Protein AF-A0A932XAK8-F1 (afdb_monomer)

Foldseek 3Di:
DLVVCVVVVHADEDQQDPPPDDLVRSLCCCCVVSVHPDYDDPDPVSVVVSCVVVVNDDDD

Secondary structure (DSSP, 8-state):
-HHHHHTTTPPPP-----TTS-HHHHHHIIIIIT--S----SSHHHHHHHHHHHTPPPP-

Structure (mmCIF, N/CA/C/O backbone):
data_AF-A0A932XAK8-F1
#
_entry.id   AF-A0A932XAK8-F1
#
loop_
_atom_site.group_PDB
_atom_site.id
_atom_site.type_symbol
_atom_site.label_atom_id
_atom_site.label_alt_id
_atom_site.label_comp_id
_atom_site.label_asym_id
_atom_site.label_entity_id
_atom_site.label_seq_id
_atom_site.pdbx_PDB_ins_code
_atom_site.Cartn_x
_atom_site.Cartn_y
_atom_site.Cartn_z
_atom_site.occupancy
_atom_site.B_iso_or_equiv
_atom_site.auth_seq_id
_atom_site.auth_comp_id
_atom_site.auth_asym_id
_atom_site.auth_atom_id
_atom_site.pdbx_PDB_model_num
ATOM 1 N N . ILE A 1 1 ? -12.160 -11.018 7.299 1.00 85.38 1 ILE A N 1
ATOM 2 C CA . ILE A 1 1 ? -10.977 -10.629 8.113 1.00 85.38 1 ILE A CA 1
ATOM 3 C C . ILE A 1 1 ? -10.795 -9.115 8.123 1.00 85.38 1 ILE A C 1
ATOM 5 O O . ILE A 1 1 ? -10.959 -8.546 9.190 1.00 85.38 1 ILE A O 1
ATOM 9 N N . LYS A 1 2 ? -10.573 -8.453 6.974 1.00 86.56 2 LYS A N 1
ATOM 10 C CA . LYS A 1 2 ? -10.429 -6.983 6.898 1.00 86.56 2 LYS A CA 1
ATOM 11 C C . LYS A 1 2 ? -11.513 -6.212 7.666 1.00 86.56 2 LYS A C 1
ATOM 13 O O . LYS A 1 2 ? -11.179 -5.480 8.582 1.00 86.56 2 LYS A O 1
ATOM 18 N N . ALA A 1 3 ? -12.792 -6.474 7.386 1.00 90.69 3 ALA A N 1
ATOM 19 C CA . ALA A 1 3 ? -13.903 -5.807 8.078 1.00 90.69 3 ALA A CA 1
ATOM 20 C C . ALA A 1 3 ? -13.857 -5.954 9.616 1.00 90.69 3 ALA A C 1
ATOM 22 O O . ALA A 1 3 ? -14.207 -5.029 10.340 1.00 90.69 3 ALA A O 1
ATOM 23 N N . ALA A 1 4 ? -13.388 -7.099 10.125 1.00 94.06 4 ALA A N 1
ATOM 24 C CA . ALA A 1 4 ? -13.245 -7.323 11.563 1.00 94.06 4 ALA A CA 1
ATOM 25 C C . ALA A 1 4 ? -12.050 -6.559 12.163 1.00 94.06 4 ALA A C 1
ATOM 27 O O . ALA A 1 4 ? -12.132 -6.109 13.303 1.00 94.06 4 ALA A O 1
ATOM 28 N N . LEU A 1 5 ? -10.958 -6.398 11.407 1.00 91.50 5 LEU A N 1
ATOM 29 C CA . LEU A 1 5 ? -9.798 -5.597 11.811 1.00 91.50 5 LEU A CA 1
ATOM 30 C C . LEU A 1 5 ? -10.126 -4.100 11.791 1.00 91.50 5 LEU A C 1
ATOM 32 O O . LEU A 1 5 ? -9.827 -3.405 12.761 1.00 91.50 5 LEU A O 1
ATOM 36 N N . ASP A 1 6 ? -10.825 -3.638 10.751 1.00 90.44 6 ASP A N 1
ATOM 37 C CA . ASP A 1 6 ? -11.294 -2.255 10.627 1.00 90.44 6 ASP A CA 1
ATOM 38 C C . ASP A 1 6 ? -12.196 -1.877 11.815 1.00 90.44 6 ASP A C 1
ATOM 40 O O . ASP A 1 6 ? -11.976 -0.850 12.456 1.00 90.44 6 ASP A O 1
ATOM 44 N N . ALA A 1 7 ? -13.134 -2.755 12.198 1.00 95.19 7 ALA A N 1
ATOM 45 C CA . ALA A 1 7 ? -14.009 -2.566 13.363 1.00 95.19 7 ALA A CA 1
ATOM 46 C C . ALA A 1 7 ? -13.260 -2.486 14.711 1.00 95.19 7 ALA A C 1
ATOM 48 O O . ALA A 1 7 ? -13.839 -2.099 15.725 1.00 95.19 7 ALA A O 1
ATOM 49 N N . ARG A 1 8 ? -11.979 -2.868 14.741 1.00 95.31 8 ARG A N 1
ATOM 50 C CA . ARG A 1 8 ? -11.104 -2.825 15.921 1.00 95.31 8 ARG A CA 1
ATOM 51 C C . ARG A 1 8 ? -9.971 -1.804 15.785 1.00 95.31 8 ARG A C 1
ATOM 53 O O . ARG A 1 8 ? -9.113 -1.754 16.660 1.00 95.31 8 ARG A O 1
ATOM 60 N N . GLY A 1 9 ? -9.948 -1.007 14.713 1.00 90.06 9 GLY A N 1
ATOM 61 C CA . GLY A 1 9 ? -8.881 -0.038 14.448 1.00 90.06 9 GLY A CA 1
ATOM 62 C C . GLY A 1 9 ? -7.515 -0.674 14.160 1.00 90.06 9 GLY A C 1
ATOM 63 O O . GLY A 1 9 ? -6.489 -0.015 14.315 1.00 90.06 9 GLY A O 1
ATOM 64 N N . ILE A 1 10 ? -7.481 -1.949 13.760 1.00 90.00 10 ILE A N 1
ATOM 65 C CA . ILE A 1 10 ? -6.247 -2.682 13.464 1.00 90.00 10 ILE A CA 1
ATOM 66 C C . ILE A 1 10 ? -5.959 -2.577 11.967 1.00 90.00 10 ILE A C 1
ATOM 68 O O . ILE A 1 10 ? -6.811 -2.883 11.136 1.00 90.00 10 ILE A O 1
ATOM 72 N N . ALA A 1 11 ? -4.740 -2.168 11.612 1.00 84.88 11 ALA A N 1
ATOM 73 C CA . ALA A 1 11 ? -4.340 -2.053 10.216 1.00 84.88 11 ALA A CA 1
ATOM 74 C C . ALA A 1 11 ? -4.261 -3.431 9.541 1.00 84.88 11 ALA A C 1
ATOM 76 O O . ALA A 1 11 ? -3.596 -4.344 10.032 1.00 84.88 11 ALA A O 1
ATOM 77 N N . PHE A 1 12 ? -4.904 -3.563 8.382 1.00 85.69 12 PHE A N 1
ATOM 78 C CA . PHE A 1 12 ? -4.822 -4.767 7.565 1.00 85.69 12 PHE A CA 1
ATOM 79 C C . PHE A 1 12 ? -3.542 -4.756 6.719 1.00 85.69 12 PHE A C 1
ATOM 81 O O . PHE A 1 12 ? -3.281 -3.801 5.986 1.00 85.69 12 PHE A O 1
ATOM 88 N N . TYR A 1 13 ? -2.746 -5.822 6.822 1.00 85.31 13 TYR A N 1
ATOM 89 C CA . TYR A 1 13 ? -1.619 -6.085 5.929 1.00 85.31 13 TYR A CA 1
ATOM 90 C C . TYR A 1 13 ? -2.080 -7.000 4.794 1.00 85.31 13 TYR A C 1
ATOM 92 O O . TYR A 1 13 ? -2.652 -8.061 5.048 1.00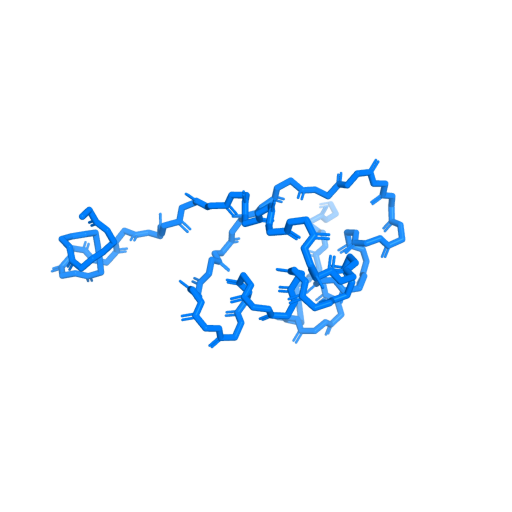 85.31 13 TYR A O 1
ATOM 100 N N . SER A 1 14 ? -1.808 -6.608 3.550 1.00 81.94 14 SER A N 1
ATOM 101 C CA . SER A 1 14 ? -2.112 -7.411 2.366 1.00 81.94 14 SER A CA 1
ATOM 102 C C . SER A 1 14 ? -1.064 -7.182 1.284 1.00 81.94 14 SER A C 1
ATOM 104 O O . SER A 1 14 ? -0.758 -6.038 0.953 1.00 81.94 14 SER A O 1
ATOM 106 N N . SER A 1 15 ? -0.545 -8.266 0.704 1.00 74.06 15 SER A N 1
ATOM 107 C CA . SER A 1 15 ? 0.206 -8.224 -0.552 1.00 74.06 15 SER A CA 1
ATOM 108 C C . SER A 1 15 ? -0.741 -8.587 -1.693 1.00 74.06 15 SER A C 1
ATOM 110 O O . SER A 1 15 ? -0.840 -9.752 -2.084 1.00 74.06 15 SER A O 1
ATOM 112 N N . TRP A 1 16 ? -1.499 -7.608 -2.191 1.00 88.38 16 TRP A N 1
ATOM 113 C CA . TRP A 1 16 ? -2.359 -7.852 -3.346 1.00 88.38 16 TRP A CA 1
ATOM 114 C C . TRP A 1 16 ? -1.498 -8.229 -4.559 1.00 88.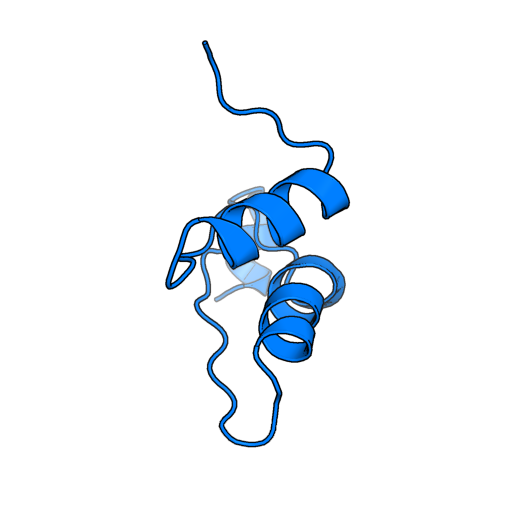38 16 TRP A C 1
ATOM 116 O O . TRP A 1 16 ? -0.550 -7.521 -4.899 1.00 88.38 16 TRP A O 1
ATOM 126 N N . ALA A 1 17 ? -1.796 -9.368 -5.183 1.00 89.62 17 ALA A N 1
ATOM 127 C CA . ALA A 1 17 ? -0.929 -9.987 -6.188 1.00 89.62 17 ALA A CA 1
ATOM 128 C C . ALA A 1 17 ? -1.713 -10.489 -7.409 1.00 89.62 17 ALA A C 1
ATOM 130 O O . ALA A 1 17 ? -1.445 -11.572 -7.922 1.00 89.62 17 ALA A O 1
ATOM 131 N N . ASP A 1 18 ? -2.687 -9.704 -7.869 1.00 92.00 18 ASP A N 1
ATOM 132 C CA .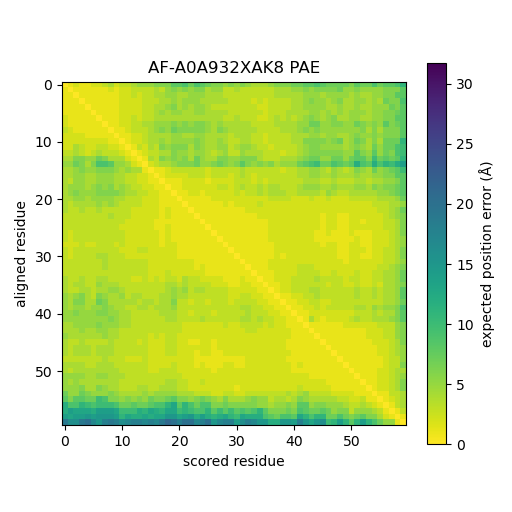 ASP A 1 18 ? -3.462 -10.032 -9.067 1.00 92.00 18 ASP A CA 1
ATOM 133 C C . ASP A 1 18 ? -2.554 -10.069 -10.319 1.00 92.00 18 ASP A C 1
ATOM 135 O O . ASP A 1 18 ? -1.958 -9.040 -10.670 1.00 92.00 18 ASP A O 1
ATOM 139 N N . PRO A 1 19 ? -2.417 -11.222 -11.007 1.00 92.38 19 PRO A N 1
ATOM 140 C CA . PRO A 1 19 ? -1.578 -11.363 -12.197 1.00 92.38 19 PRO A CA 1
ATOM 141 C C . PRO A 1 19 ? -2.016 -10.475 -13.368 1.00 92.38 19 PRO A C 1
ATOM 143 O O . PRO A 1 19 ? -1.174 -10.146 -14.198 1.00 92.38 19 PRO A O 1
ATOM 146 N N . GLY A 1 20 ? -3.284 -10.057 -13.422 1.00 96.88 20 GLY A N 1
ATOM 147 C CA . GLY A 1 20 ? -3.802 -9.137 -14.435 1.00 96.88 20 GLY A CA 1
ATOM 148 C C . GLY A 1 20 ? -3.471 -7.666 -14.175 1.00 96.88 20 GLY A C 1
ATOM 149 O O . GLY A 1 20 ? -3.672 -6.838 -15.058 1.00 96.88 20 GLY A O 1
ATOM 150 N N . MET A 1 21 ? -2.957 -7.331 -12.987 1.00 95.94 21 MET A N 1
ATOM 151 C CA . MET A 1 21 ? -2.579 -5.966 -12.624 1.00 95.94 21 MET A CA 1
ATOM 152 C C . MET A 1 21 ? -1.079 -5.724 -12.794 1.00 95.94 21 MET A C 1
ATOM 154 O O . MET A 1 21 ? -0.247 -6.546 -12.389 1.00 95.94 21 MET A O 1
ATOM 158 N N . THR A 1 22 ? -0.733 -4.541 -13.306 1.00 95.75 22 THR A N 1
ATOM 159 C CA . THR A 1 22 ? 0.632 -4.008 -13.250 1.00 95.75 22 THR A CA 1
ATOM 160 C C . THR A 1 22 ? 1.059 -3.775 -11.800 1.00 95.75 22 THR A C 1
ATOM 162 O O . THR A 1 22 ? 0.238 -3.733 -10.882 1.00 95.75 22 THR A O 1
ATOM 165 N N . MET A 1 23 ? 2.360 -3.602 -11.566 1.00 94.06 23 MET A N 1
ATOM 166 C CA . MET A 1 23 ? 2.851 -3.330 -10.213 1.00 94.06 23 MET A CA 1
ATOM 167 C C . MET A 1 23 ? 2.274 -2.029 -9.639 1.00 94.06 23 MET A C 1
ATOM 169 O O . 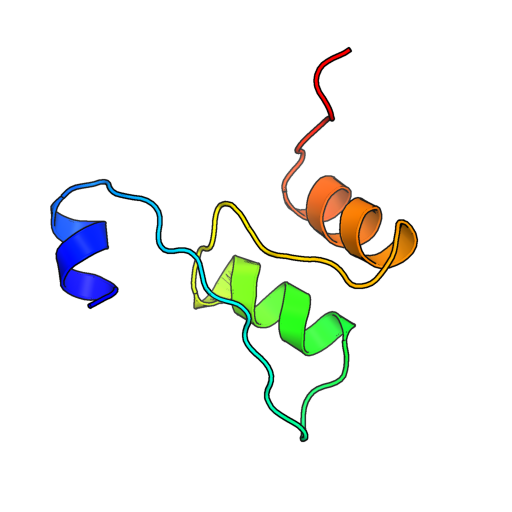MET A 1 23 ? 1.857 -2.014 -8.485 1.00 94.06 23 MET A O 1
ATOM 173 N N . GLU A 1 24 ? 2.167 -0.978 -10.454 1.00 95.31 24 GLU A N 1
ATOM 174 C CA . GLU A 1 24 ? 1.536 0.284 -10.056 1.00 95.31 24 GLU A CA 1
ATOM 175 C C . GLU A 1 24 ? 0.082 0.073 -9.626 1.00 95.31 24 GLU A C 1
ATOM 177 O O . GLU A 1 24 ? -0.289 0.438 -8.515 1.00 95.31 24 GLU A O 1
ATOM 182 N N . GLN A 1 25 ? -0.706 -0.637 -10.440 1.00 96.19 25 GLN A N 1
ATOM 183 C CA . GLN A 1 25 ? -2.097 -0.961 -10.120 1.00 96.19 25 GLN A CA 1
ATOM 184 C C . GLN A 1 25 ? -2.224 -1.769 -8.826 1.00 96.19 25 GLN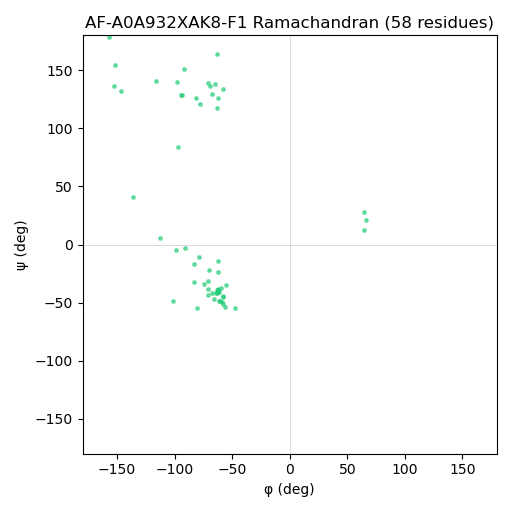 A C 1
ATOM 186 O O . GLN A 1 25 ? -3.153 -1.552 -8.054 1.00 96.19 25 GLN A O 1
ATOM 191 N N . ARG A 1 26 ? -1.289 -2.687 -8.550 1.00 94.88 26 ARG A N 1
ATOM 192 C CA . ARG A 1 26 ? -1.282 -3.445 -7.289 1.00 94.88 26 ARG A CA 1
ATOM 193 C C . ARG A 1 26 ? -0.989 -2.554 -6.090 1.00 94.88 26 ARG A C 1
ATOM 195 O O . ARG A 1 26 ? -1.621 -2.737 -5.047 1.00 94.88 26 ARG A O 1
ATOM 202 N N . VAL A 1 27 ? -0.044 -1.622 -6.214 1.00 93.69 27 VAL A N 1
ATOM 203 C CA . VAL A 1 27 ? 0.276 -0.663 -5.148 1.00 93.69 27 VAL A CA 1
ATOM 204 C C . VAL A 1 27 ? -0.911 0.267 -4.905 1.00 93.69 27 VAL A C 1
ATOM 206 O O . VAL A 1 27 ? -1.350 0.397 -3.763 1.00 93.69 27 VAL A O 1
ATOM 209 N N . ASP A 1 28 ? -1.493 0.814 -5.967 1.00 94.75 28 ASP A N 1
ATOM 210 C CA . ASP A 1 28 ? -2.668 1.682 -5.906 1.00 94.75 28 ASP A CA 1
ATOM 211 C C . ASP A 1 28 ? -3.870 0.975 -5.296 1.00 94.75 28 ASP A C 1
ATOM 213 O O . ASP A 1 28 ? -4.466 1.477 -4.350 1.00 94.75 28 ASP A O 1
ATOM 217 N N . PHE A 1 29 ? -4.187 -0.235 -5.753 1.00 94.44 29 PHE A N 1
ATOM 218 C CA . PHE A 1 29 ? -5.290 -1.007 -5.194 1.00 94.44 29 PHE A CA 1
ATOM 219 C C . PHE A 1 29 ? -5.061 -1.332 -3.713 1.00 94.44 29 PHE A C 1
ATOM 221 O O . PHE A 1 29 ? -5.976 -1.231 -2.892 1.00 94.44 29 PHE A O 1
ATOM 228 N N . SER A 1 30 ? -3.829 -1.686 -3.338 1.00 92.50 30 SER A N 1
ATOM 229 C CA . SER A 1 30 ? -3.493 -1.979 -1.943 1.00 92.50 30 SER A CA 1
ATOM 230 C C . SER A 1 30 ? -3.674 -0.752 -1.042 1.00 92.50 30 SER A C 1
ATOM 232 O O . SER A 1 30 ? -4.201 -0.876 0.065 1.00 92.50 30 SER A O 1
ATOM 234 N N . ILE A 1 31 ? -3.274 0.433 -1.502 1.00 92.38 31 ILE A N 1
ATOM 235 C CA . ILE A 1 31 ? -3.346 1.673 -0.722 1.00 92.38 31 ILE A CA 1
ATOM 236 C C . ILE A 1 31 ? -4.761 2.263 -0.748 1.00 92.38 31 ILE A C 1
ATOM 238 O O . ILE A 1 31 ? -5.349 2.472 0.310 1.00 92.38 31 ILE A O 1
ATOM 242 N N . ASP A 1 32 ? -5.323 2.496 -1.931 1.00 93.44 32 ASP A N 1
ATOM 243 C CA . ASP A 1 32 ? -6.543 3.290 -2.113 1.00 93.44 32 ASP A CA 1
ATOM 244 C C . ASP A 1 32 ? -7.819 2.474 -1.881 1.00 93.44 32 ASP A C 1
ATOM 246 O O . ASP A 1 32 ? -8.818 3.010 -1.403 1.00 93.44 32 ASP A O 1
ATOM 250 N N . VAL A 1 33 ? -7.798 1.171 -2.195 1.00 91.94 33 VAL A N 1
ATOM 251 C CA . VAL A 1 33 ? -8.978 0.296 -2.072 1.00 91.94 33 VAL A CA 1
ATOM 252 C C . VAL A 1 33 ? -8.903 -0.557 -0.810 1.00 91.94 33 VAL A C 1
ATOM 254 O O . VAL A 1 33 ? -9.858 -0.621 -0.034 1.00 91.94 33 VAL A O 1
ATOM 257 N N . LEU A 1 34 ? -7.765 -1.214 -0.567 1.00 89.69 34 LEU A N 1
ATOM 258 C CA . LEU A 1 34 ? -7.594 -2.047 0.625 1.00 89.69 34 LEU A CA 1
ATOM 259 C C . LEU A 1 34 ? -7.190 -1.240 1.866 1.00 89.69 34 LEU A C 1
ATOM 261 O O . LEU A 1 34 ? -7.345 -1.752 2.974 1.00 89.69 34 LEU A O 1
ATOM 265 N N . GLY A 1 35 ? -6.714 -0.000 1.726 1.00 89.81 35 GLY A N 1
ATOM 266 C CA . GLY A 1 35 ? -6.358 0.844 2.869 1.00 89.81 35 GLY A CA 1
ATOM 267 C C . GLY A 1 35 ? -5.186 0.303 3.690 1.00 89.81 35 GLY A C 1
ATOM 268 O O . GLY A 1 35 ? -5.136 0.528 4.904 1.00 89.81 35 GLY A O 1
ATOM 269 N N . VAL A 1 36 ? 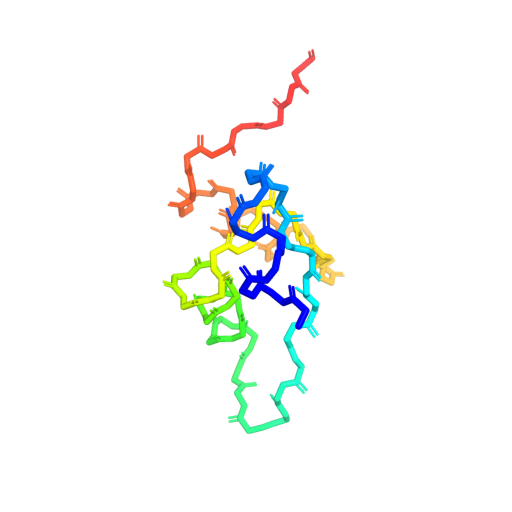-4.268 -0.458 3.078 1.00 89.88 36 VAL A N 1
ATOM 270 C CA . VAL A 1 36 ? -3.135 -1.029 3.817 1.00 89.88 36 VAL A CA 1
ATOM 271 C C . VAL A 1 36 ? -2.221 0.085 4.323 1.00 89.88 36 VAL A C 1
ATOM 273 O O . VAL A 1 36 ? -1.908 1.037 3.611 1.00 89.88 36 VAL A O 1
ATOM 276 N N . ARG A 1 37 ? -1.744 -0.043 5.565 1.00 87.06 37 ARG A N 1
ATOM 277 C CA . ARG A 1 37 ? -0.744 0.884 6.139 1.00 87.06 37 ARG A CA 1
ATOM 278 C C . ARG A 1 37 ? 0.686 0.345 6.079 1.00 87.06 37 ARG A C 1
ATOM 280 O O . ARG A 1 37 ? 1.631 1.036 6.463 1.00 87.06 37 ARG A O 1
ATOM 287 N N . MET A 1 38 ? 0.832 -0.896 5.622 1.00 87.25 38 MET A N 1
ATOM 288 C CA . MET A 1 38 ? 2.091 -1.603 5.436 1.00 87.25 38 MET A CA 1
ATOM 289 C C . MET A 1 38 ? 1.911 -2.642 4.326 1.00 87.25 38 MET A C 1
ATOM 291 O O . MET A 1 38 ? 0.912 -3.360 4.314 1.00 87.25 38 MET A O 1
ATOM 295 N N . MET A 1 39 ? 2.886 -2.733 3.424 1.00 88.81 39 MET A N 1
ATOM 296 C CA . MET A 1 39 ? 2.973 -3.768 2.396 1.00 88.81 39 MET A CA 1
ATOM 297 C C . MET A 1 39 ? 4.437 -4.022 2.033 1.00 88.81 39 MET A C 1
ATOM 299 O O . MET A 1 39 ? 5.280 -3.134 2.182 1.00 88.81 39 MET A O 1
ATOM 303 N N . GLY A 1 40 ? 4.736 -5.225 1.550 1.00 87.44 40 GLY A N 1
ATOM 304 C CA . GLY A 1 40 ? 6.014 -5.503 0.907 1.00 87.44 40 GLY A CA 1
ATOM 305 C C . GLY A 1 40 ? 6.097 -4.815 -0.456 1.00 87.44 40 GLY A C 1
ATOM 306 O O . GLY A 1 40 ? 5.131 -4.823 -1.216 1.00 87.44 40 GLY A O 1
ATOM 307 N N . ALA A 1 41 ? 7.260 -4.248 -0.768 1.00 89.31 41 ALA A N 1
ATOM 308 C CA . ALA A 1 41 ? 7.600 -3.770 -2.102 1.00 89.31 41 ALA A CA 1
ATOM 309 C C . ALA A 1 41 ? 8.777 -4.603 -2.634 1.00 89.31 41 ALA A C 1
ATOM 311 O O . ALA A 1 41 ? 9.688 -4.911 -1.863 1.00 89.31 41 ALA A O 1
ATOM 312 N N . PRO A 1 42 ? 8.792 -4.969 -3.926 1.00 90.00 42 PRO A N 1
ATOM 313 C CA . PRO A 1 42 ? 9.841 -5.827 -4.478 1.00 90.00 42 PRO A CA 1
ATOM 314 C C . PRO A 1 42 ? 11.207 -5.129 -4.569 1.00 90.00 42 PRO A C 1
ATOM 316 O O . PRO A 1 42 ? 12.233 -5.798 -4.638 1.00 90.00 42 PRO A O 1
ATOM 319 N N . ASN A 1 43 ? 11.240 -3.793 -4.588 1.00 93.62 43 ASN A N 1
ATOM 320 C CA . ASN A 1 43 ? 12.462 -2.994 -4.660 1.00 93.62 43 ASN A CA 1
ATOM 321 C C . ASN A 1 43 ? 12.234 -1.566 -4.109 1.00 93.62 43 ASN A C 1
ATOM 323 O O . ASN A 1 43 ? 11.126 -1.209 -3.692 1.00 93.62 43 ASN A O 1
ATOM 327 N N . LYS A 1 44 ? 13.296 -0.744 -4.104 1.00 93.88 44 LYS A N 1
ATOM 328 C CA . LYS A 1 44 ? 13.266 0.642 -3.601 1.00 93.88 44 LYS A CA 1
ATOM 329 C C . LYS A 1 44 ? 12.309 1.544 -4.386 1.00 93.88 44 LYS A C 1
ATOM 331 O O . LYS A 1 44 ? 11.636 2.360 -3.770 1.00 93.88 44 LYS A O 1
ATOM 336 N N . GLU A 1 45 ? 12.231 1.381 -5.703 1.00 95.50 45 GLU A N 1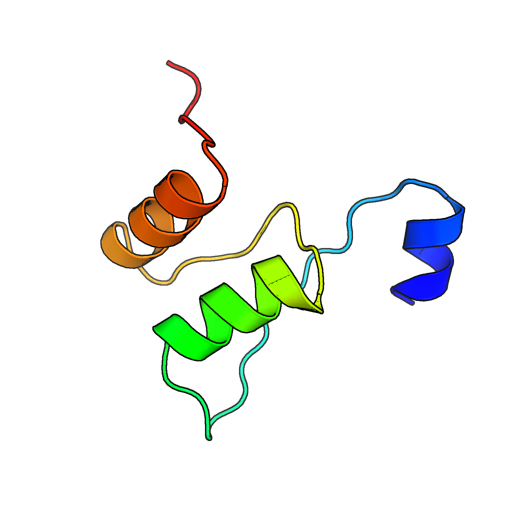
ATOM 337 C CA . GLU A 1 45 ? 11.385 2.193 -6.587 1.00 95.50 45 GLU A CA 1
ATOM 338 C C . GLU A 1 45 ? 9.909 2.119 -6.172 1.00 95.50 45 GLU A C 1
ATOM 340 O O . GLU A 1 45 ? 9.287 3.144 -5.902 1.00 95.50 45 GLU A O 1
ATOM 345 N N . TRP A 1 46 ? 9.372 0.909 -6.003 1.00 94.62 46 TRP A N 1
ATOM 346 C CA . TRP A 1 46 ? 7.976 0.720 -5.591 1.00 94.62 46 TRP A CA 1
ATOM 347 C C . TRP A 1 46 ? 7.728 1.107 -4.132 1.00 94.62 46 TRP A C 1
ATOM 349 O O . TRP A 1 46 ? 6.653 1.605 -3.791 1.00 94.62 46 TRP A O 1
ATOM 359 N N . ALA A 1 47 ? 8.735 0.937 -3.269 1.00 92.69 47 ALA A N 1
ATOM 360 C CA . ALA A 1 47 ? 8.664 1.432 -1.900 1.00 92.69 47 ALA A CA 1
ATOM 361 C C . ALA A 1 47 ? 8.570 2.968 -1.865 1.00 92.69 47 ALA A C 1
ATOM 363 O O . ALA A 1 47 ? 7.785 3.521 -1.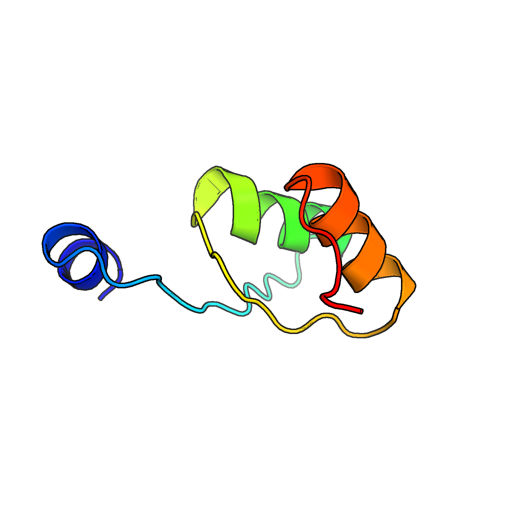096 1.00 92.69 47 ALA A O 1
ATOM 364 N N . ASP A 1 48 ? 9.338 3.662 -2.705 1.00 94.31 48 ASP A N 1
ATOM 365 C CA . ASP A 1 48 ? 9.320 5.120 -2.808 1.00 94.31 48 ASP A CA 1
ATOM 366 C C . ASP A 1 48 ? 8.037 5.636 -3.458 1.00 94.31 48 ASP A C 1
ATOM 368 O O . ASP A 1 48 ? 7.489 6.634 -2.990 1.00 94.31 48 ASP A O 1
ATOM 372 N N . TYR A 1 49 ? 7.513 4.935 -4.467 1.00 95.31 49 TYR A N 1
ATOM 373 C CA . TYR A 1 49 ? 6.214 5.238 -5.068 1.00 95.31 49 TYR A CA 1
ATOM 374 C C . TYR A 1 49 ? 5.101 5.241 -4.008 1.00 95.31 49 TYR A C 1
ATOM 376 O O . TYR A 1 49 ? 4.421 6.253 -3.816 1.00 95.31 49 TYR A O 1
ATOM 384 N N . GLY A 1 50 ? 4.979 4.155 -3.233 1.00 93.81 50 GLY A N 1
ATOM 385 C CA . GLY A 1 50 ? 3.984 4.055 -2.160 1.00 93.81 50 GLY A CA 1
ATOM 386 C C . GLY A 1 50 ? 4.186 5.093 -1.046 1.00 93.81 50 GLY A C 1
ATOM 387 O O . GLY A 1 50 ? 3.220 5.682 -0.555 1.00 93.81 50 GLY A O 1
ATOM 388 N N . ARG A 1 51 ? 5.439 5.380 -0.665 1.00 93.12 51 ARG A N 1
ATOM 389 C CA . ARG A 1 51 ? 5.781 6.434 0.311 1.00 93.12 51 ARG A CA 1
ATOM 390 C C . ARG A 1 51 ? 5.363 7.821 -0.163 1.00 93.12 51 ARG A C 1
ATOM 392 O O . ARG A 1 51 ? 4.700 8.535 0.582 1.00 93.12 51 ARG A O 1
ATOM 399 N N . LYS A 1 52 ? 5.702 8.184 -1.404 1.00 94.19 52 LYS A N 1
ATOM 400 C CA . LYS A 1 52 ? 5.326 9.467 -2.012 1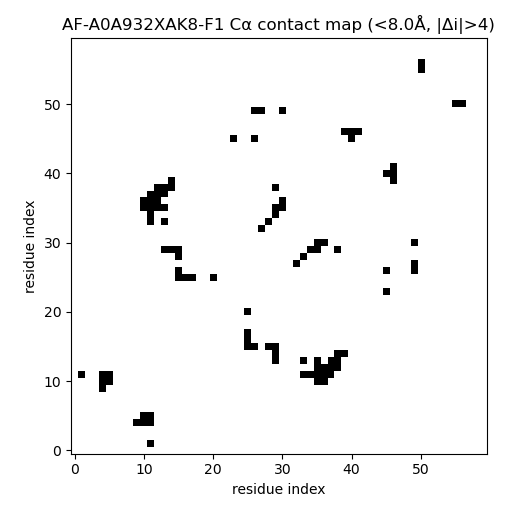.00 94.19 52 LYS A CA 1
ATOM 401 C C . LYS A 1 52 ? 3.809 9.633 -2.032 1.00 94.19 52 LYS A C 1
ATOM 403 O O . LYS A 1 52 ? 3.315 10.691 -1.657 1.00 94.19 52 LYS A O 1
ATOM 408 N N . LYS A 1 53 ? 3.081 8.580 -2.410 1.00 92.81 53 LYS A N 1
ATOM 409 C CA . LYS A 1 53 ? 1.615 8.577 -2.459 1.00 92.81 53 LYS A CA 1
ATOM 410 C C . LYS A 1 53 ? 0.970 8.769 -1.085 1.00 92.81 53 LYS A C 1
ATOM 412 O O . LYS A 1 53 ? -0.010 9.491 -0.959 1.00 92.81 53 LYS A O 1
ATOM 417 N N . THR A 1 54 ? 1.538 8.155 -0.051 1.00 92.06 54 THR A N 1
ATOM 418 C CA . THR A 1 54 ? 1.006 8.209 1.324 1.00 92.06 54 THR A CA 1
ATOM 419 C C . THR A 1 54 ? 1.562 9.362 2.163 1.00 92.06 54 THR A C 1
ATOM 421 O O . THR A 1 54 ? 1.185 9.507 3.324 1.00 92.06 54 THR A O 1
ATOM 424 N N . GLY A 1 55 ? 2.490 10.157 1.621 1.00 92.06 55 GLY A N 1
ATOM 425 C CA . GLY A 1 55 ? 3.239 11.162 2.382 1.00 92.06 55 GLY A CA 1
ATOM 426 C C . GLY A 1 55 ? 4.140 10.566 3.472 1.00 92.06 55 GLY A C 1
ATOM 427 O O . GLY A 1 55 ? 4.621 11.292 4.341 1.00 92.06 55 GLY A O 1
ATOM 428 N N . ARG A 1 56 ? 4.368 9.246 3.462 1.00 85.81 56 ARG A N 1
ATOM 429 C CA . ARG A 1 56 ? 5.163 8.559 4.480 1.00 85.81 56 ARG A CA 1
ATOM 430 C C . ARG A 1 56 ? 6.649 8.778 4.219 1.00 85.81 56 ARG A C 1
ATOM 432 O O . ARG A 1 56 ? 7.182 8.328 3.208 1.00 85.81 56 ARG A O 1
ATOM 439 N N . THR A 1 57 ? 7.345 9.364 5.181 1.00 83.44 57 THR A N 1
ATOM 440 C CA . THR A 1 57 ? 8.810 9.401 5.208 1.00 83.44 57 THR A CA 1
ATOM 441 C C . THR A 1 57 ? 9.360 8.205 5.989 1.00 83.44 57 THR A C 1
ATOM 443 O O . THR A 1 57 ? 8.693 7.641 6.861 1.00 83.44 57 THR A O 1
ATOM 446 N N . MET A 1 58 ? 10.568 7.754 5.642 1.00 75.56 58 MET A N 1
ATOM 447 C CA . MET A 1 58 ? 11.297 6.838 6.522 1.00 75.56 58 MET A CA 1
ATOM 448 C C . MET A 1 58 ? 11.724 7.621 7.770 1.00 75.56 58 MET A C 1
ATOM 450 O O . MET A 1 58 ? 12.187 8.753 7.611 1.00 75.56 58 MET A O 1
ATOM 454 N N . PRO A 1 59 ? 11.579 7.061 8.983 1.00 70.75 59 PRO A N 1
ATOM 455 C CA . PRO A 1 59 ? 12.236 7.633 10.149 1.00 70.75 59 PRO A CA 1
ATOM 456 C C . PRO A 1 59 ? 13.745 7.668 9.886 1.00 70.75 59 PRO A C 1
ATOM 458 O O . PRO A 1 59 ? 14.289 6.688 9.366 1.00 70.75 59 PRO A O 1
ATOM 461 N N . VAL A 1 60 ? 14.372 8.804 10.191 1.00 64.81 60 VAL A N 1
ATOM 462 C CA . VAL A 1 60 ? 15.833 8.966 10.215 1.00 64.81 60 VAL A CA 1
ATOM 463 C C . VAL A 1 60 ? 16.399 8.519 11.551 1.00 64.81 60 VAL A C 1
ATOM 465 O O . VAL A 1 60 ? 15.689 8.694 12.568 1.00 64.81 60 VAL A O 1
#

Solvent-accessible surface area (backbone atoms only — not comparable to full-atom values): 3820 Å² total; per-residue (Å²): 107,63,71,65,30,56,78,68,76,42,80,48,75,56,79,64,74,60,86,91,47,54,73,67,54,32,53,47,44,31,43,79,73,67,55,35,82,51,67,87,54,98,47,69,68,56,44,47,52,54,22,66,74,69,70,52,73,80,88,129

pLDDT: mean 90.05, std 6.19, range [64.81, 96.88]

Mean predicted aligned error: 3.57 Å

Sequence (60 aa):
IKAALDARGIAFYSSWADPGMTMEQRVDFSIDVLGVRMMGAPNKEWADYGRKKTGRTMPV

Radius of gyration: 12.04 Å; Cα contacts (8 Å, |Δi|>4): 50; chains: 1; bounding box: 30×22×30 Å